Protein AF-H2C1F0-F1 (afdb_monomer_lite)

Secondary structure (DSSP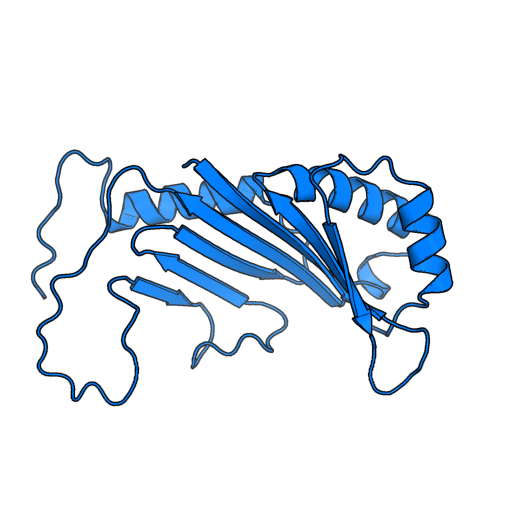, 8-state):
-EEEEEEEEEEEEEEEEHHHHHHHHHTS---TTEEEEEEE-TTSTTEEEEEEEEEETTHHHHHHHHHHHHHHTTS-HHHHEEEEEEEEEEE-SS-------TTS---S-----SEEEESSGGG-TTSSSEEEEEESSEEEEEEEESS---HHHHHHHHHHHHHHHH-SSS-------

Sequence (177 aa):
MEVVRSSNSIIFSKPYPNELLDKMIDGIPLGPEVEIFEEPDERVNGYSRSISFSSKGEKSQEAFERFLRSLSFKGDLRELVWAYQVEFVAKIPKVVKLDLPSVLPLVGNVMLTGVVIANVRNLDTAQRKFTLVQVDNNVRVLKRDEQYVSLSELLREAELLVKTLWGDGSELRKIKF

Radius of gyration: 18.66 Å; chains: 1; bounding box: 45×36×45 Å

Structure (mmCIF, N/CA/C/O backbone):
data_AF-H2C1F0-F1
#
_entry.id   AF-H2C1F0-F1
#
loop_
_atom_site.group_PDB
_atom_site.id
_atom_site.type_symbol
_atom_site.label_atom_id
_atom_site.label_alt_id
_atom_site.label_comp_id
_atom_site.label_asym_id
_atom_site.label_entity_id
_atom_site.label_seq_id
_atom_site.pdbx_PDB_ins_code
_atom_site.Cartn_x
_atom_site.Cartn_y
_atom_site.Cartn_z
_atom_site.occupancy
_atom_site.B_iso_or_equiv
_atom_site.auth_seq_id
_atom_site.auth_comp_id
_atom_site.auth_asym_id
_atom_site.auth_atom_id
_atom_site.pdbx_PDB_model_num
ATOM 1 N N . MET A 1 1 ? -5.311 9.098 14.982 1.00 84.81 1 MET A N 1
ATOM 2 C CA . MET A 1 1 ? -4.763 7.723 15.047 1.00 84.81 1 MET A CA 1
ATOM 3 C C . MET A 1 1 ? -3.266 7.814 14.759 1.00 84.81 1 MET A C 1
ATOM 5 O O . MET A 1 1 ? -2.897 8.707 14.014 1.00 84.81 1 MET A O 1
ATOM 9 N N . GLU A 1 2 ? -2.395 7.007 15.370 1.00 90.25 2 GLU A N 1
ATOM 10 C CA . GLU A 1 2 ? -0.934 7.133 15.148 1.00 90.25 2 GLU A CA 1
ATOM 11 C C . GLU A 1 2 ? -0.436 6.000 14.246 1.00 90.25 2 GLU A C 1
ATOM 13 O O . GLU A 1 2 ? -0.514 4.835 14.639 1.00 90.25 2 GLU A O 1
ATOM 18 N N . VAL A 1 3 ? 0.075 6.313 13.051 1.00 93.38 3 VAL A N 1
ATOM 19 C CA . VAL A 1 3 ? 0.634 5.302 12.141 1.00 93.38 3 VAL A CA 1
ATOM 20 C C . VAL A 1 3 ? 1.952 4.769 12.699 1.00 93.38 3 VAL A C 1
ATOM 22 O O . VAL A 1 3 ? 2.905 5.507 12.923 1.00 93.38 3 VAL A O 1
ATOM 25 N N . VAL A 1 4 ? 2.017 3.456 12.901 1.00 94.31 4 VAL A N 1
ATOM 26 C CA . VAL A 1 4 ? 3.211 2.745 13.379 1.00 94.31 4 VAL A CA 1
ATOM 27 C C . VAL A 1 4 ? 4.086 2.324 12.207 1.00 94.31 4 VAL A C 1
ATOM 29 O O . VAL A 1 4 ? 5.312 2.422 12.263 1.00 94.31 4 VAL A O 1
ATOM 32 N N . ARG A 1 5 ? 3.448 1.841 11.142 1.00 95.69 5 ARG A N 1
ATOM 33 C CA . ARG A 1 5 ? 4.099 1.376 9.921 1.00 95.69 5 ARG A CA 1
ATOM 34 C C . ARG A 1 5 ? 3.205 1.676 8.731 1.00 95.69 5 ARG A C 1
ATOM 36 O O . ARG A 1 5 ? 1.991 1.501 8.826 1.00 95.69 5 ARG A O 1
ATOM 43 N N . SER A 1 6 ? 3.817 2.045 7.618 1.00 96.69 6 SER A N 1
ATOM 44 C CA . SER A 1 6 ? 3.153 2.171 6.325 1.00 96.69 6 SER A CA 1
ATOM 45 C C . SER A 1 6 ? 3.968 1.489 5.231 1.00 96.69 6 SER A C 1
ATOM 47 O O . SER A 1 6 ? 5.185 1.338 5.355 1.00 96.69 6 SER A O 1
ATOM 49 N N . SER A 1 7 ? 3.284 1.064 4.177 1.00 97.19 7 SER A N 1
ATOM 50 C CA . SER A 1 7 ? 3.867 0.561 2.943 1.00 97.19 7 SER A CA 1
ATOM 51 C C . SER A 1 7 ? 3.043 1.049 1.758 1.00 97.19 7 SER A C 1
ATOM 53 O O . SER A 1 7 ? 1.816 0.973 1.781 1.00 97.19 7 SER A O 1
ATOM 55 N N . ASN A 1 8 ? 3.710 1.543 0.725 1.00 97.50 8 ASN A N 1
ATOM 56 C CA . ASN A 1 8 ? 3.102 1.987 -0.521 1.00 97.50 8 ASN A CA 1
ATOM 57 C C . ASN A 1 8 ? 3.763 1.234 -1.672 1.00 97.50 8 ASN A C 1
ATOM 59 O O . ASN A 1 8 ? 4.989 1.228 -1.783 1.00 97.50 8 ASN A O 1
ATOM 63 N N . SER A 1 9 ? 2.966 0.605 -2.526 1.00 96.88 9 SER A N 1
ATOM 64 C CA . SER A 1 9 ? 3.465 -0.288 -3.566 1.00 96.88 9 SER A CA 1
ATOM 65 C C . SER A 1 9 ? 2.823 -0.020 -4.919 1.00 96.88 9 SER A C 1
ATOM 67 O O . SER A 1 9 ? 1.657 0.368 -5.017 1.00 96.88 9 SER A O 1
ATOM 69 N N . ILE A 1 10 ? 3.585 -0.304 -5.973 1.00 96.12 10 ILE A N 1
ATOM 70 C CA . ILE A 1 10 ? 3.075 -0.486 -7.331 1.00 96.12 10 ILE A CA 1
ATOM 71 C C . ILE A 1 10 ? 3.192 -1.957 -7.678 1.00 96.12 10 ILE A C 1
ATOM 73 O O . ILE A 1 10 ? 4.245 -2.566 -7.499 1.00 96.12 10 ILE A O 1
ATOM 77 N N . ILE A 1 11 ? 2.126 -2.494 -8.251 1.00 95.50 11 ILE A N 1
ATOM 78 C CA . ILE A 1 11 ? 2.154 -3.753 -8.982 1.00 95.50 11 ILE A CA 1
ATOM 79 C C . ILE A 1 11 ? 2.130 -3.397 -10.463 1.00 95.50 11 ILE A C 1
ATOM 81 O O . ILE A 1 11 ? 1.231 -2.678 -10.915 1.00 95.50 11 ILE A O 1
ATOM 85 N N . PHE A 1 12 ? 3.114 -3.873 -11.217 1.00 95.00 12 PHE A N 1
ATOM 86 C CA . PHE A 1 12 ? 3.231 -3.546 -12.632 1.00 95.00 12 PHE A CA 1
ATOM 87 C C . PHE A 1 12 ? 2.299 -4.411 -13.493 1.00 95.00 12 PHE A C 1
ATOM 89 O O . PHE A 1 12 ? 2.031 -5.574 -13.188 1.00 95.00 12 PHE A O 1
ATOM 96 N N . SER A 1 13 ? 1.793 -3.844 -14.589 1.00 92.88 13 SER A N 1
ATOM 97 C CA . SER A 1 13 ? 0.981 -4.552 -15.597 1.00 92.88 13 SER A CA 1
ATOM 98 C C . SER A 1 13 ? 1.797 -5.582 -16.373 1.00 92.88 13 SER A C 1
ATOM 100 O O . SER A 1 13 ? 1.288 -6.636 -16.757 1.00 92.88 13 SER A O 1
ATOM 102 N N . LYS A 1 14 ? 3.078 -5.275 -16.573 1.00 92.06 14 LYS A N 1
ATOM 103 C CA . LYS A 1 14 ? 4.117 -6.142 -17.115 1.00 92.06 14 LYS A CA 1
ATOM 104 C C . LYS A 1 14 ? 5.341 -6.006 -16.214 1.00 92.06 14 LYS A C 1
ATOM 106 O O . LYS A 1 14 ? 5.568 -4.902 -15.726 1.00 92.06 14 LYS A O 1
ATOM 111 N N . PRO A 1 15 ? 6.132 -7.071 -16.013 1.00 92.25 15 PRO A N 1
ATOM 112 C CA . PRO A 1 15 ? 7.346 -6.981 -15.210 1.00 92.25 15 PRO A CA 1
ATOM 113 C C . PRO A 1 15 ? 8.233 -5.833 -15.694 1.00 92.25 15 PRO A C 1
ATOM 115 O O . PRO A 1 15 ? 8.377 -5.631 -16.905 1.00 92.25 15 PRO A O 1
ATOM 118 N N . TYR A 1 16 ? 8.793 -5.071 -14.761 1.00 93.31 16 TYR A N 1
ATOM 119 C CA . TYR A 1 16 ? 9.586 -3.885 -15.062 1.00 93.31 16 TYR A CA 1
ATOM 120 C C . TYR A 1 16 ? 11.080 -4.180 -14.862 1.00 93.31 16 TYR A C 1
ATOM 122 O O . TYR A 1 16 ? 11.414 -4.833 -13.876 1.00 93.31 16 TYR A O 1
ATOM 130 N N . PRO A 1 17 ? 11.985 -3.754 -15.765 1.00 93.75 17 PRO A N 1
ATOM 131 C CA . PRO A 1 17 ? 13.410 -4.069 -15.642 1.00 93.75 17 PRO A CA 1
ATOM 132 C C . PRO A 1 17 ? 14.034 -3.471 -14.375 1.00 93.75 17 PRO A C 1
ATOM 134 O O . PRO A 1 17 ? 13.917 -2.262 -14.153 1.00 93.75 17 PRO A O 1
ATOM 137 N N . ASN A 1 18 ? 14.764 -4.283 -13.608 1.00 93.50 18 ASN A N 1
ATOM 138 C CA . ASN A 1 18 ? 15.379 -3.862 -12.342 1.00 93.50 18 ASN A CA 1
ATOM 139 C C . ASN A 1 18 ? 16.389 -2.735 -12.560 1.00 93.50 18 ASN A C 1
ATOM 141 O O . ASN A 1 18 ? 16.337 -1.727 -11.873 1.00 93.50 18 ASN A O 1
ATOM 145 N N . GLU A 1 19 ? 17.200 -2.812 -13.621 1.00 92.25 19 GLU A N 1
ATOM 146 C CA . GLU A 1 19 ? 18.181 -1.765 -13.948 1.00 92.25 19 GLU A CA 1
ATOM 147 C C . GLU A 1 19 ? 17.556 -0.370 -14.135 1.00 92.25 19 GLU A C 1
ATOM 149 O O . GLU A 1 19 ? 18.222 0.654 -13.964 1.00 92.25 19 GLU A O 1
ATOM 154 N N . LEU A 1 20 ? 16.288 -0.307 -14.560 1.00 90.81 20 LEU A N 1
ATOM 155 C CA . LEU A 1 20 ? 15.563 0.956 -14.678 1.00 90.81 20 LEU A CA 1
ATOM 156 C C . LEU A 1 20 ? 14.999 1.403 -13.329 1.00 90.81 20 LEU A C 1
ATOM 158 O O . LEU A 1 20 ? 14.989 2.607 -13.074 1.00 90.81 20 LEU A O 1
ATOM 162 N N . LEU A 1 21 ? 14.54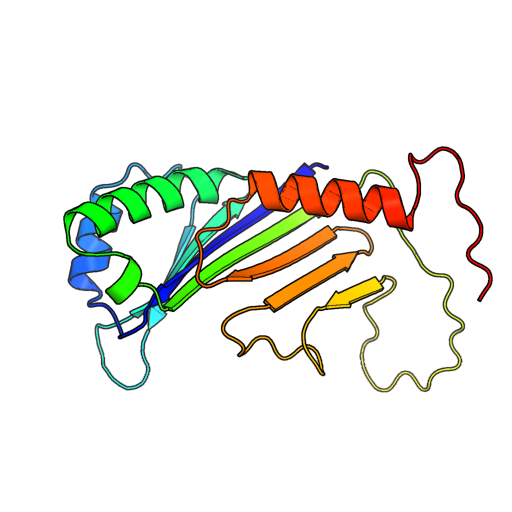8 0.466 -12.490 1.00 91.50 21 LEU A N 1
ATOM 163 C CA . LEU A 1 21 ? 14.117 0.752 -11.120 1.00 91.50 21 LEU A CA 1
ATOM 164 C C . LEU A 1 21 ? 15.281 1.293 -10.296 1.00 91.50 21 LEU A C 1
ATOM 166 O O . LEU A 1 21 ? 15.145 2.384 -9.753 1.00 91.50 21 LEU A O 1
ATOM 170 N N . ASP A 1 22 ? 16.432 0.623 -10.317 1.00 91.00 22 ASP A N 1
ATOM 171 C CA . ASP A 1 22 ? 17.651 1.027 -9.609 1.00 91.00 22 ASP A CA 1
ATOM 172 C C . ASP A 1 22 ? 18.026 2.477 -9.941 1.00 91.00 22 ASP A C 1
ATOM 174 O O . ASP A 1 22 ? 18.132 3.328 -9.062 1.00 91.00 22 ASP A O 1
ATOM 178 N N . LYS A 1 23 ? 18.089 2.816 -11.237 1.00 90.00 23 LYS A N 1
ATOM 179 C CA . LYS A 1 23 ? 18.370 4.191 -11.692 1.00 90.00 23 LYS A CA 1
ATOM 180 C C . LYS A 1 23 ? 17.349 5.208 -11.196 1.00 90.00 23 LYS A C 1
ATOM 182 O O . LYS A 1 23 ? 17.695 6.371 -10.985 1.00 90.00 23 LYS A O 1
ATOM 187 N N . MET A 1 24 ? 16.078 4.817 -11.099 1.00 90.06 24 MET A N 1
ATOM 188 C CA . MET A 1 24 ? 15.044 5.701 -10.574 1.00 90.06 24 MET A CA 1
ATOM 189 C C . MET A 1 24 ? 15.204 5.887 -9.075 1.00 90.06 24 MET A C 1
ATOM 191 O O . MET A 1 24 ? 15.118 7.030 -8.646 1.00 90.06 24 MET A O 1
ATOM 195 N N . ILE A 1 25 ? 15.449 4.807 -8.329 1.00 90.38 25 ILE A N 1
ATOM 196 C CA . ILE A 1 25 ? 15.622 4.762 -6.872 1.00 90.38 25 ILE A CA 1
ATOM 197 C C . ILE A 1 25 ? 16.849 5.572 -6.436 1.00 90.38 25 ILE A C 1
ATOM 199 O O . ILE A 1 25 ? 16.738 6.402 -5.534 1.00 90.38 25 ILE A O 1
ATOM 203 N N . ASP A 1 26 ? 17.978 5.413 -7.124 1.00 87.31 26 ASP A N 1
ATOM 204 C CA . ASP A 1 26 ? 19.214 6.161 -6.863 1.00 87.31 26 ASP A CA 1
ATOM 205 C C . ASP A 1 26 ? 19.029 7.676 -7.044 1.00 87.31 26 ASP A C 1
ATOM 207 O O . ASP A 1 26 ? 19.689 8.492 -6.400 1.00 87.31 26 ASP A O 1
ATOM 211 N N . GLY A 1 27 ? 18.107 8.069 -7.928 1.00 81.81 27 GLY A N 1
ATOM 212 C CA . GLY A 1 27 ? 17.777 9.464 -8.205 1.00 81.81 27 GLY A CA 1
ATOM 213 C C . GLY A 1 27 ? 16.862 10.122 -7.169 1.00 81.81 27 GLY A C 1
ATOM 214 O O . GLY A 1 27 ? 16.568 11.314 -7.298 1.00 81.81 27 GLY A O 1
ATOM 215 N N . ILE A 1 28 ? 16.381 9.383 -6.164 1.00 85.12 28 ILE A N 1
ATOM 216 C CA . ILE A 1 28 ? 15.421 9.878 -5.174 1.00 85.12 28 ILE A CA 1
ATOM 217 C C . ILE A 1 28 ? 16.108 10.022 -3.817 1.00 85.12 28 ILE A C 1
ATOM 219 O O . ILE A 1 28 ? 16.709 9.068 -3.331 1.00 85.12 28 ILE A O 1
ATOM 223 N N . PRO A 1 29 ? 15.965 11.166 -3.125 1.00 82.19 29 PRO A N 1
ATOM 224 C CA . PRO A 1 29 ? 16.391 11.250 -1.740 1.00 82.19 29 PRO A CA 1
ATOM 225 C C . PRO A 1 29 ? 15.458 10.388 -0.886 1.00 82.19 29 PRO A C 1
ATOM 227 O O . PRO A 1 29 ? 14.340 10.805 -0.562 1.00 82.19 29 PRO A O 1
ATOM 230 N N . LEU A 1 30 ? 15.910 9.184 -0.544 1.00 82.50 30 LEU A N 1
ATOM 231 C CA . LEU A 1 30 ? 15.256 8.319 0.429 1.00 82.50 30 LEU A CA 1
ATOM 232 C C . LEU A 1 30 ? 15.588 8.825 1.833 1.00 82.50 30 LEU A C 1
ATOM 234 O O . LEU A 1 30 ? 16.743 9.100 2.158 1.00 82.50 30 LEU A O 1
ATOM 238 N N . GLY A 1 31 ? 14.566 8.985 2.672 1.00 76.88 31 GLY A N 1
ATOM 239 C CA . GLY A 1 31 ? 14.799 9.195 4.098 1.00 76.88 31 GLY A CA 1
ATOM 240 C C . GLY A 1 31 ? 15.400 7.928 4.721 1.00 76.88 31 GLY A C 1
ATOM 241 O O . GLY A 1 31 ? 15.079 6.834 4.261 1.00 76.88 31 GLY A O 1
ATOM 242 N N . PRO A 1 32 ? 16.202 8.035 5.795 1.00 77.19 32 PRO A N 1
ATOM 243 C CA . PRO A 1 32 ? 16.864 6.883 6.427 1.00 77.19 32 PRO A CA 1
ATOM 244 C C . PRO A 1 32 ? 15.893 5.837 7.002 1.00 77.19 32 PRO A C 1
ATOM 246 O O . PRO A 1 32 ? 16.302 4.748 7.383 1.00 77.19 32 PRO A O 1
ATOM 249 N N . GLU A 1 33 ? 14.608 6.175 7.093 1.00 87.19 33 GLU A N 1
ATOM 250 C CA . GLU A 1 33 ? 13.549 5.329 7.642 1.00 87.19 33 GLU A CA 1
ATOM 251 C C . GLU A 1 33 ? 12.768 4.556 6.569 1.00 87.19 33 GLU A C 1
ATOM 253 O O . GLU A 1 33 ? 11.831 3.832 6.915 1.00 87.19 33 GLU A O 1
ATOM 258 N N . VAL A 1 34 ? 13.100 4.745 5.285 1.00 93.81 34 VAL A N 1
ATOM 259 C CA . VAL A 1 34 ? 12.406 4.116 4.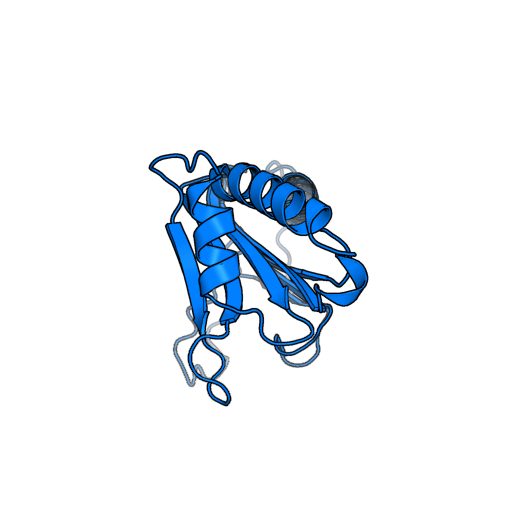157 1.00 93.81 34 VAL A CA 1
ATOM 260 C C . VAL A 1 34 ? 13.210 2.928 3.647 1.00 93.81 34 VAL A C 1
ATOM 262 O O . VAL A 1 34 ? 14.358 3.061 3.236 1.00 93.81 34 VAL A O 1
ATOM 265 N N . GLU A 1 35 ? 12.565 1.773 3.631 1.00 94.62 35 GLU A N 1
ATOM 266 C CA . GLU A 1 35 ? 13.061 0.531 3.053 1.00 94.62 35 GLU A CA 1
ATOM 267 C C . GLU A 1 35 ? 12.328 0.269 1.735 1.00 94.62 35 GLU A C 1
ATOM 269 O O . GLU A 1 35 ? 11.108 0.449 1.649 1.00 94.62 35 GLU A O 1
ATOM 274 N N . ILE A 1 36 ? 13.062 -0.165 0.712 1.00 95.00 36 ILE A N 1
ATOM 275 C CA . ILE A 1 36 ? 12.498 -0.534 -0.589 1.00 95.00 36 ILE A CA 1
ATOM 276 C C . ILE A 1 36 ? 12.581 -2.045 -0.745 1.00 95.00 36 ILE A C 1
ATOM 278 O O . ILE A 1 36 ? 13.613 -2.655 -0.473 1.00 95.00 36 ILE A O 1
ATOM 282 N N . PHE A 1 37 ? 11.480 -2.636 -1.191 1.00 94.88 37 PHE A N 1
ATOM 283 C CA . PHE A 1 37 ? 11.362 -4.057 -1.462 1.00 94.88 37 PHE A CA 1
ATOM 284 C C . PHE A 1 37 ? 10.892 -4.253 -2.893 1.00 94.88 37 PHE A C 1
ATOM 286 O O . PHE A 1 37 ? 9.810 -3.799 -3.266 1.00 94.88 37 PHE A O 1
ATOM 293 N N . GLU A 1 38 ? 11.695 -4.959 -3.674 1.00 94.50 38 GLU A N 1
ATOM 294 C CA . GLU A 1 38 ? 11.348 -5.383 -5.022 1.00 94.50 38 GLU A CA 1
ATOM 295 C C . GLU A 1 38 ? 10.976 -6.861 -5.015 1.00 94.50 38 GLU A C 1
ATOM 297 O O . GLU A 1 38 ? 11.704 -7.703 -4.488 1.00 94.50 38 GLU A O 1
ATOM 302 N N . GLU A 1 39 ? 9.819 -7.173 -5.588 1.00 94.56 39 GLU A N 1
ATOM 303 C CA . GLU A 1 39 ? 9.370 -8.546 -5.776 1.00 94.56 39 GLU A CA 1
ATOM 304 C C . GLU A 1 39 ? 9.777 -9.000 -7.184 1.00 94.56 39 GLU A C 1
ATOM 306 O O . GLU A 1 39 ? 9.228 -8.473 -8.159 1.00 94.56 39 GLU A O 1
ATOM 311 N N . PRO A 1 40 ? 10.715 -9.952 -7.328 1.00 93.38 40 PRO A N 1
ATOM 312 C CA . PRO A 1 40 ? 11.156 -10.416 -8.638 1.00 93.38 40 PRO A CA 1
ATOM 313 C C . PRO A 1 40 ? 10.033 -11.159 -9.375 1.00 93.38 40 PRO A C 1
ATOM 315 O O . PRO A 1 40 ? 9.204 -11.831 -8.760 1.00 93.38 40 PRO A O 1
ATOM 318 N N . ASP A 1 41 ? 10.009 -11.077 -10.706 1.00 92.56 41 ASP A N 1
ATOM 319 C CA . ASP A 1 41 ? 9.166 -11.953 -11.518 1.00 92.56 41 ASP A CA 1
ATOM 320 C C . ASP A 1 41 ? 9.850 -13.314 -11.693 1.00 92.56 41 ASP A C 1
ATOM 322 O O . ASP A 1 41 ? 10.917 -13.426 -12.293 1.00 92.56 41 ASP A O 1
ATOM 326 N N . GLU A 1 42 ? 9.210 -14.372 -11.201 1.00 89.62 42 GLU A N 1
ATOM 327 C CA . GLU A 1 42 ? 9.748 -15.738 -11.244 1.00 89.62 42 GLU A CA 1
ATOM 328 C C . GLU A 1 42 ? 9.976 -16.272 -12.669 1.00 89.62 42 GLU A C 1
ATOM 330 O O . GLU A 1 42 ? 10.714 -17.236 -12.863 1.00 89.62 42 GLU A O 1
ATOM 335 N N . ARG A 1 43 ? 9.335 -15.675 -13.683 1.00 89.94 43 ARG A N 1
ATOM 336 C CA . ARG A 1 43 ? 9.404 -16.138 -15.076 1.00 89.94 43 ARG A CA 1
ATOM 337 C C . ARG A 1 43 ? 10.531 -15.466 -15.850 1.00 89.94 43 ARG A C 1
ATOM 339 O O . ARG A 1 43 ? 10.941 -15.998 -16.881 1.00 89.94 43 ARG A O 1
ATOM 346 N N . VAL A 1 44 ? 10.995 -14.294 -15.407 1.00 90.19 44 VAL A N 1
ATOM 347 C CA . VAL A 1 44 ? 11.977 -13.481 -16.134 1.00 90.19 44 VAL A CA 1
ATOM 348 C C . VAL A 1 44 ? 12.986 -12.871 -15.161 1.00 90.19 44 VAL A C 1
ATOM 350 O O . VAL A 1 44 ? 12.690 -11.917 -14.447 1.00 90.19 44 VAL A O 1
ATOM 353 N N . ASN A 1 45 ? 14.217 -13.387 -15.183 1.00 90.94 45 ASN A N 1
ATOM 354 C CA . ASN A 1 45 ? 15.311 -12.855 -14.368 1.00 90.94 45 ASN A CA 1
ATOM 355 C C . ASN A 1 45 ? 15.612 -11.386 -14.697 1.00 90.94 45 ASN A C 1
ATOM 357 O O . ASN A 1 45 ? 15.670 -11.006 -15.866 1.00 90.94 45 ASN A O 1
ATOM 361 N N . GLY A 1 46 ? 15.878 -10.586 -13.660 1.00 93.12 46 GLY A N 1
ATOM 362 C CA . GLY A 1 46 ? 16.210 -9.161 -13.792 1.00 93.12 46 GLY A CA 1
ATOM 363 C C . GLY A 1 46 ? 15.001 -8.244 -13.995 1.00 93.12 46 GLY A C 1
ATOM 364 O O . GLY A 1 46 ? 15.177 -7.082 -14.363 1.00 93.12 46 GLY A O 1
ATOM 365 N N . TYR A 1 47 ? 13.791 -8.762 -13.777 1.00 95.75 47 TYR A N 1
ATOM 366 C CA . TYR A 1 47 ? 12.555 -7.992 -13.806 1.00 95.75 47 TYR A CA 1
ATOM 367 C C . TYR A 1 47 ? 11.807 -8.122 -12.482 1.00 95.75 47 TYR A C 1
ATOM 369 O O . TYR A 1 47 ? 11.769 -9.195 -11.878 1.00 95.75 47 TYR A O 1
ATOM 377 N N . SER A 1 48 ? 11.148 -7.039 -12.088 1.00 95.56 48 SER A N 1
ATOM 378 C CA . SER A 1 48 ? 10.353 -6.939 -10.872 1.00 95.56 48 SER A CA 1
ATOM 379 C C . SER A 1 48 ? 8.869 -6.890 -11.226 1.00 95.56 48 SER A C 1
ATOM 381 O O . SER A 1 48 ? 8.431 -6.149 -12.111 1.00 95.56 48 SER A O 1
ATOM 383 N N . ARG A 1 49 ? 8.069 -7.695 -10.528 1.00 96.00 49 ARG A N 1
ATOM 384 C CA . ARG A 1 49 ? 6.603 -7.707 -10.609 1.00 96.00 49 ARG A CA 1
ATOM 385 C C . ARG A 1 49 ? 5.991 -6.556 -9.815 1.00 96.00 49 ARG A C 1
ATOM 387 O O . ARG A 1 49 ? 4.963 -6.002 -10.216 1.00 96.00 49 ARG A O 1
ATOM 394 N N . SER A 1 50 ? 6.594 -6.218 -8.683 1.00 95.88 50 SER A N 1
ATOM 395 C CA . SER A 1 50 ? 6.132 -5.138 -7.821 1.00 95.88 50 SER A CA 1
ATOM 396 C C . SER A 1 50 ? 7.303 -4.455 -7.124 1.00 95.88 50 SER A C 1
ATOM 398 O O . SER A 1 50 ? 8.385 -5.025 -6.980 1.00 95.88 50 SER A O 1
ATOM 400 N N . ILE A 1 51 ? 7.077 -3.214 -6.708 1.00 97.00 51 ILE A N 1
ATOM 401 C CA . ILE A 1 51 ? 7.995 -2.449 -5.866 1.00 97.00 51 ILE A CA 1
ATOM 402 C C . ILE A 1 51 ? 7.207 -1.840 -4.714 1.00 97.00 51 ILE A C 1
ATOM 404 O O . ILE A 1 51 ? 6.109 -1.316 -4.915 1.00 97.00 51 ILE A O 1
ATOM 408 N N . SER A 1 52 ? 7.758 -1.919 -3.508 1.00 96.88 52 SER A N 1
ATOM 409 C CA . SER A 1 52 ? 7.147 -1.439 -2.272 1.00 96.88 52 SER A CA 1
ATOM 410 C C . SER A 1 52 ? 8.107 -0.539 -1.511 1.00 96.88 52 SER A C 1
ATOM 412 O O . SER A 1 52 ? 9.262 -0.891 -1.309 1.00 96.88 52 SER A O 1
ATOM 414 N N . PHE A 1 53 ? 7.605 0.592 -1.037 1.00 96.94 53 PHE A N 1
ATOM 415 C CA . PHE A 1 53 ? 8.296 1.520 -0.154 1.00 96.94 53 PHE A CA 1
ATOM 416 C C . PHE A 1 53 ? 7.650 1.382 1.216 1.00 96.94 53 PHE A C 1
ATOM 418 O O . PHE A 1 53 ? 6.457 1.635 1.349 1.00 96.94 53 PHE A O 1
ATOM 425 N N . SER A 1 54 ? 8.407 0.980 2.228 1.00 96.50 54 SER A N 1
ATOM 426 C CA . SER A 1 54 ? 7.924 0.757 3.593 1.00 96.50 54 SER A CA 1
ATOM 427 C C . SER A 1 54 ? 8.681 1.654 4.556 1.00 96.50 54 SER A C 1
ATOM 429 O O . SER A 1 54 ? 9.863 1.915 4.372 1.00 96.50 54 SER A O 1
ATOM 431 N N . SER A 1 55 ? 8.018 2.127 5.603 1.00 96.12 55 SER A N 1
ATOM 432 C CA . SER A 1 55 ? 8.678 2.894 6.656 1.00 96.12 55 SER A CA 1
ATOM 433 C C . SER A 1 55 ? 8.021 2.667 8.007 1.00 96.12 55 SER A C 1
ATOM 435 O O . SER A 1 55 ? 6.852 2.276 8.106 1.00 96.12 55 SER A O 1
ATOM 437 N N . LYS A 1 56 ? 8.758 2.991 9.072 1.00 93.00 56 LYS A N 1
ATOM 438 C CA . LYS A 1 56 ? 8.119 3.346 10.345 1.00 93.00 56 LYS A CA 1
ATOM 439 C C . LYS A 1 56 ? 7.369 4.670 10.148 1.00 93.00 56 LYS A C 1
ATOM 441 O O . LYS A 1 56 ? 7.810 5.526 9.381 1.00 93.00 56 LYS A O 1
ATOM 446 N N . GLY A 1 57 ? 6.196 4.815 10.758 1.00 91.00 57 GLY A N 1
ATOM 447 C CA . GLY A 1 57 ? 5.340 5.983 10.523 1.00 91.00 57 GLY A CA 1
ATOM 448 C C . GLY A 1 57 ? 4.868 6.108 9.068 1.00 91.00 57 GLY A C 1
ATOM 449 O O . GLY A 1 57 ? 4.582 5.104 8.421 1.00 91.00 57 GLY A O 1
ATOM 450 N N . GLU A 1 58 ? 4.791 7.338 8.556 1.00 91.88 58 GLU A N 1
ATOM 451 C CA . GLU A 1 58 ? 4.137 7.693 7.277 1.00 91.88 58 GLU A CA 1
ATOM 452 C C . GLU A 1 58 ? 5.121 8.046 6.143 1.00 91.88 58 GLU A C 1
ATOM 454 O O . GLU A 1 58 ? 4.715 8.356 5.023 1.00 91.88 58 GLU A O 1
ATOM 459 N N . LYS A 1 59 ? 6.434 8.007 6.411 1.00 92.62 59 LYS A N 1
ATOM 460 C CA . LYS A 1 59 ? 7.483 8.491 5.492 1.00 92.62 59 LYS A CA 1
ATOM 461 C C . LYS A 1 59 ? 7.548 7.762 4.151 1.00 92.62 59 LYS A C 1
ATOM 463 O O . LYS A 1 59 ? 8.029 8.339 3.176 1.00 92.62 59 LYS A O 1
ATOM 468 N N . SER A 1 60 ? 7.042 6.535 4.076 1.00 93.06 60 SER A N 1
ATOM 469 C CA . SER A 1 60 ? 7.004 5.769 2.834 1.00 93.06 60 SER A CA 1
ATOM 470 C C . SER A 1 60 ? 6.184 6.443 1.729 1.00 93.06 60 SER A C 1
ATOM 472 O O . SER A 1 60 ? 6.544 6.308 0.561 1.00 93.06 60 SER A O 1
ATOM 474 N N . GLN A 1 61 ? 5.141 7.216 2.070 1.00 93.75 61 GLN A N 1
ATOM 475 C CA . GLN A 1 61 ? 4.301 7.890 1.076 1.00 93.75 61 GLN A CA 1
ATOM 476 C C . GLN A 1 61 ? 5.094 8.941 0.286 1.00 93.75 61 GLN A C 1
ATOM 478 O O . GLN A 1 61 ? 5.021 8.975 -0.939 1.00 93.7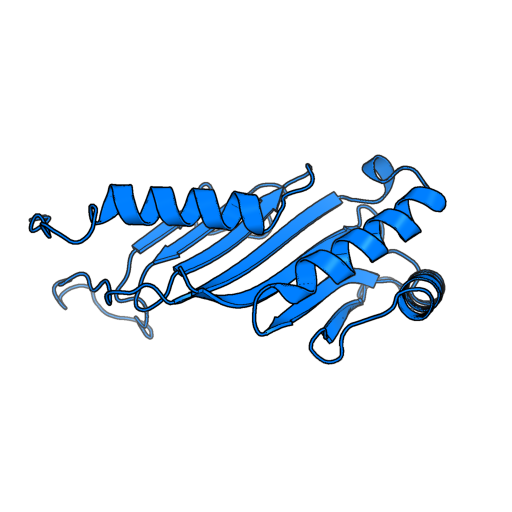5 61 GLN A O 1
ATOM 483 N N . GLU A 1 62 ? 5.896 9.764 0.965 1.00 93.19 62 GLU A N 1
ATOM 484 C CA . GLU A 1 62 ? 6.675 10.822 0.310 1.00 93.19 62 GLU A CA 1
ATOM 485 C C . GLU A 1 62 ? 7.712 10.239 -0.666 1.00 93.19 62 GLU A C 1
ATOM 487 O O . GLU A 1 62 ? 7.864 10.721 -1.790 1.00 93.19 62 GLU A O 1
ATOM 492 N N . ALA A 1 63 ? 8.411 9.172 -0.262 1.00 93.62 63 ALA A N 1
ATOM 493 C CA . ALA A 1 63 ? 9.364 8.482 -1.132 1.00 93.62 63 ALA A CA 1
ATOM 494 C C . ALA A 1 63 ? 8.664 7.841 -2.342 1.00 93.62 63 ALA A C 1
ATOM 496 O O . ALA A 1 63 ? 9.128 7.977 -3.476 1.00 93.62 63 ALA A O 1
ATOM 497 N N . PHE A 1 64 ? 7.512 7.212 -2.108 1.00 95.00 64 PHE A N 1
ATOM 498 C CA . PHE A 1 64 ? 6.693 6.596 -3.144 1.00 95.00 64 PHE A CA 1
ATOM 499 C C . PHE A 1 64 ? 6.179 7.607 -4.177 1.00 95.00 64 PHE A C 1
ATOM 501 O O . PHE A 1 64 ? 6.254 7.363 -5.378 1.00 95.00 64 PHE A O 1
ATOM 508 N N . GLU A 1 65 ? 5.705 8.774 -3.741 1.00 93.69 65 GLU A N 1
ATOM 509 C CA . GLU A 1 65 ? 5.242 9.839 -4.638 1.00 93.69 65 GLU A CA 1
ATOM 510 C C . GLU A 1 65 ? 6.375 10.395 -5.507 1.00 93.69 65 GLU A C 1
ATOM 512 O O . GLU A 1 65 ? 6.190 10.643 -6.702 1.00 93.69 65 GLU A O 1
ATOM 517 N N . ARG A 1 66 ? 7.578 10.548 -4.940 1.00 93.38 66 ARG A N 1
ATOM 518 C CA . ARG A 1 66 ? 8.762 10.952 -5.710 1.00 93.38 66 ARG A CA 1
ATOM 519 C C . ARG A 1 66 ? 9.145 9.892 -6.747 1.00 93.38 66 ARG A C 1
ATOM 521 O O . ARG A 1 66 ? 9.450 10.250 -7.886 1.00 93.38 66 ARG A O 1
ATOM 528 N N . PHE A 1 67 ? 9.073 8.609 -6.386 1.00 93.62 67 PHE A N 1
ATOM 529 C CA . PHE A 1 67 ? 9.274 7.500 -7.320 1.00 93.62 67 PHE A CA 1
ATOM 530 C C . PHE A 1 67 ? 8.241 7.517 -8.450 1.00 93.62 67 PHE A C 1
ATOM 532 O O . PHE A 1 67 ? 8.615 7.501 -9.622 1.00 93.62 67 PHE A O 1
ATOM 539 N N . LEU A 1 68 ? 6.952 7.651 -8.124 1.00 92.69 68 LEU A N 1
ATOM 540 C CA . LEU A 1 68 ? 5.879 7.768 -9.113 1.00 92.69 68 LEU A CA 1
ATOM 541 C C . LEU A 1 68 ? 6.101 8.926 -10.078 1.00 92.69 68 LEU A C 1
ATOM 543 O O . LEU A 1 68 ? 5.875 8.785 -11.281 1.00 92.69 68 LEU A O 1
ATOM 547 N N . ARG A 1 69 ? 6.579 10.062 -9.567 1.00 91.38 69 ARG A N 1
ATOM 548 C CA . ARG A 1 69 ? 6.925 11.211 -10.398 1.00 91.38 69 ARG A CA 1
ATOM 549 C C . ARG A 1 69 ? 8.053 10.872 -11.370 1.00 91.38 69 ARG A C 1
ATOM 551 O O . ARG A 1 69 ? 7.919 11.152 -12.558 1.00 91.38 69 ARG A O 1
ATOM 558 N N . SER A 1 70 ? 9.120 10.232 -10.892 1.00 90.56 70 SER A N 1
ATOM 559 C CA . SER A 1 70 ? 10.229 9.757 -11.732 1.00 90.56 70 SER A CA 1
ATOM 560 C C . SER A 1 70 ? 9.740 8.807 -12.832 1.00 90.56 70 SER A C 1
ATOM 562 O O . SER A 1 70 ? 10.041 9.008 -14.010 1.00 90.56 70 SER A O 1
ATOM 564 N N . LEU A 1 71 ? 8.886 7.846 -12.467 1.00 89.56 71 LEU A N 1
ATOM 565 C CA . LEU A 1 71 ? 8.297 6.879 -13.390 1.00 89.56 71 LEU A CA 1
ATOM 566 C C . LEU A 1 71 ? 7.406 7.558 -14.445 1.00 89.56 71 LEU A C 1
ATOM 568 O O . LEU A 1 71 ? 7.489 7.229 -15.628 1.00 89.56 71 LEU A O 1
ATOM 572 N N . SER A 1 72 ? 6.618 8.562 -14.048 1.00 87.81 72 SER A N 1
ATOM 573 C CA . SER A 1 72 ? 5.743 9.317 -14.957 1.00 87.81 72 SER A CA 1
ATOM 574 C C . SER A 1 72 ? 6.501 10.122 -16.020 1.00 87.81 72 SER A C 1
ATOM 576 O O . SER A 1 72 ? 5.973 10.367 -17.101 1.00 87.81 72 SER A O 1
ATOM 578 N N . PHE A 1 73 ? 7.760 10.495 -15.762 1.00 86.00 73 PHE A N 1
ATOM 579 C CA . PHE A 1 73 ? 8.613 11.134 -16.770 1.00 86.00 73 PHE A CA 1
ATOM 580 C C . PHE A 1 73 ? 9.152 10.147 -17.815 1.00 86.00 73 PHE A C 1
ATOM 582 O O . PHE A 1 73 ? 9.690 10.574 -18.837 1.00 86.00 73 PHE A O 1
ATOM 589 N N . LYS A 1 74 ? 9.046 8.837 -17.565 1.00 81.62 74 LYS A N 1
ATOM 590 C CA . LYS A 1 74 ? 9.556 7.776 -18.443 1.00 81.62 74 LYS A CA 1
ATOM 591 C C . LYS A 1 74 ? 8.460 7.079 -19.256 1.00 81.62 74 LYS A C 1
ATOM 593 O O . LYS A 1 74 ? 8.797 6.431 -20.242 1.00 81.62 74 LYS A O 1
ATOM 598 N N . GLY A 1 75 ? 7.183 7.219 -18.891 1.00 80.75 75 GLY A N 1
ATOM 599 C CA . GLY A 1 75 ? 6.056 6.640 -19.634 1.00 80.75 75 GLY A CA 1
ATOM 600 C C . GLY A 1 75 ? 4.684 6.935 -19.018 1.00 80.75 75 GLY A C 1
ATOM 601 O O . GLY A 1 75 ? 4.593 7.508 -17.932 1.00 80.75 75 GLY A O 1
ATOM 602 N N . ASP A 1 76 ? 3.606 6.533 -19.707 1.00 85.88 76 ASP A N 1
ATOM 603 C CA . ASP A 1 76 ? 2.239 6.649 -19.174 1.00 85.88 76 ASP A CA 1
ATOM 604 C C . ASP A 1 76 ? 2.032 5.622 -18.050 1.00 85.88 76 ASP A C 1
ATOM 606 O O . ASP A 1 76 ? 2.054 4.405 -18.263 1.00 85.88 76 ASP A O 1
ATOM 610 N N . LEU A 1 77 ? 1.801 6.123 -16.835 1.00 86.31 77 LEU A N 1
ATOM 611 C CA . LEU A 1 77 ? 1.547 5.293 -15.661 1.00 86.31 77 LEU A CA 1
ATOM 612 C C . LEU A 1 77 ? 0.347 4.358 -15.852 1.00 86.31 77 LEU A C 1
ATOM 614 O O . LEU A 1 77 ? 0.346 3.271 -15.286 1.00 86.31 77 LEU A O 1
ATOM 618 N N . ARG A 1 78 ? -0.650 4.728 -16.666 1.00 85.06 78 ARG A N 1
ATOM 619 C CA . ARG A 1 78 ? -1.844 3.899 -16.906 1.00 85.06 78 ARG A CA 1
ATOM 620 C C . ARG A 1 78 ? -1.538 2.618 -17.671 1.00 85.06 78 ARG A C 1
ATOM 622 O O . ARG A 1 78 ? -2.273 1.644 -17.538 1.00 85.06 78 ARG A O 1
ATOM 629 N N . GLU A 1 79 ? -0.471 2.614 -18.464 1.00 86.81 79 GLU A N 1
ATOM 630 C CA . GLU A 1 79 ? -0.024 1.417 -19.175 1.00 86.81 79 GLU A CA 1
ATOM 631 C C . GLU A 1 79 ? 0.876 0.547 -18.299 1.00 86.81 79 GLU A C 1
ATOM 633 O O . GLU A 1 79 ? 0.861 -0.676 -18.427 1.00 86.81 79 GLU A O 1
ATOM 638 N N . LEU A 1 80 ? 1.644 1.170 -17.404 1.00 90.31 80 LEU A N 1
ATOM 639 C CA . LEU A 1 80 ? 2.655 0.510 -16.577 1.00 90.31 80 LEU A CA 1
ATOM 640 C C . LEU A 1 80 ? 2.096 -0.049 -15.267 1.00 90.31 80 LEU A C 1
ATOM 642 O O . LEU A 1 80 ? 2.536 -1.103 -14.811 1.00 90.31 80 LEU A O 1
ATOM 646 N N . VAL A 1 81 ? 1.145 0.646 -14.647 1.00 93.56 81 VAL A N 1
ATOM 647 C CA . VAL A 1 81 ? 0.616 0.295 -13.330 1.00 93.56 81 VAL A CA 1
ATOM 648 C C . VAL A 1 81 ? -0.605 -0.598 -13.484 1.00 93.56 81 VAL A C 1
ATOM 650 O O . VAL A 1 81 ? -1.639 -0.209 -14.026 1.00 93.56 81 VAL A O 1
ATOM 653 N N . TRP A 1 82 ? -0.504 -1.817 -12.962 1.00 94.19 82 TRP A N 1
ATOM 654 C CA . TRP A 1 82 ? -1.669 -2.670 -12.795 1.00 94.19 82 TRP A CA 1
ATOM 655 C C . TRP A 1 82 ? -2.500 -2.205 -11.609 1.00 94.19 82 TRP A C 1
ATOM 657 O O . TRP A 1 82 ? -3.709 -2.032 -11.749 1.00 94.19 82 TRP A O 1
ATOM 667 N N . ALA A 1 83 ? -1.865 -1.992 -10.460 1.00 95.81 83 ALA A N 1
ATOM 668 C CA . ALA A 1 83 ? -2.535 -1.496 -9.273 1.00 95.81 83 ALA A CA 1
ATOM 669 C C . ALA A 1 83 ? -1.565 -0.781 -8.331 1.00 95.81 83 ALA A C 1
ATOM 671 O O . ALA A 1 83 ? -0.393 -1.145 -8.225 1.00 95.81 83 ALA A O 1
ATOM 672 N N . TYR A 1 84 ? -2.098 0.193 -7.610 1.00 97.00 84 TYR A N 1
ATOM 673 C CA . TYR A 1 84 ? -1.493 0.792 -6.435 1.00 97.00 84 TYR A CA 1
ATOM 674 C C . TYR A 1 84 ? -1.953 0.021 -5.207 1.00 97.00 84 TYR A C 1
ATOM 676 O O . TYR A 1 84 ? -3.109 -0.396 -5.129 1.00 97.00 84 TYR A O 1
ATOM 684 N N . GLN A 1 85 ? -1.065 -0.158 -4.237 1.00 97.06 85 GLN A N 1
ATOM 685 C CA . GLN A 1 85 ? -1.403 -0.763 -2.959 1.00 97.06 85 GLN A CA 1
ATOM 686 C C . GLN A 1 85 ? -0.881 0.105 -1.824 1.00 97.06 85 GLN A C 1
ATOM 688 O O . GLN A 1 85 ? 0.277 0.507 -1.829 1.00 97.06 85 GLN A O 1
ATOM 693 N N . VAL A 1 86 ? -1.732 0.358 -0.838 1.00 97.31 86 VAL A N 1
ATOM 694 C CA . VAL A 1 86 ? -1.364 1.044 0.396 1.00 97.31 86 VAL A CA 1
ATOM 695 C C . VAL A 1 86 ? -1.694 0.129 1.557 1.00 97.31 86 VAL A C 1
ATOM 697 O O . VAL A 1 86 ? -2.809 -0.385 1.677 1.00 97.31 86 VAL A O 1
ATOM 700 N N . GLU A 1 87 ? -0.710 -0.069 2.418 1.00 96.69 87 GLU A N 1
ATOM 701 C CA . GLU A 1 87 ? -0.853 -0.766 3.679 1.00 96.69 87 GLU A CA 1
ATOM 702 C C . GLU A 1 87 ? -0.440 0.157 4.817 1.00 96.69 87 GLU A C 1
ATOM 704 O O . GLU A 1 87 ? 0.592 0.821 4.745 1.00 96.69 87 GLU A O 1
ATOM 709 N N . PHE A 1 88 ? -1.196 0.161 5.907 1.00 97.06 88 PHE A N 1
ATOM 710 C CA . PHE A 1 88 ? -0.695 0.725 7.150 1.00 97.06 88 PHE A CA 1
ATOM 711 C C . PHE A 1 88 ? -1.208 -0.014 8.369 1.00 97.06 88 PHE A C 1
ATOM 713 O O . PHE A 1 88 ? -2.250 -0.669 8.348 1.00 97.06 88 PHE A O 1
ATOM 720 N N . VAL A 1 89 ? -0.464 0.149 9.456 1.00 95.00 89 VAL A N 1
ATOM 721 C CA . VAL A 1 89 ? -0.862 -0.236 10.804 1.00 95.00 89 VAL A CA 1
ATOM 722 C C . VAL A 1 89 ? -0.805 1.006 11.670 1.00 95.00 89 VAL A C 1
ATOM 724 O O . VAL A 1 89 ? 0.237 1.659 11.745 1.00 95.00 89 VAL A O 1
ATOM 727 N N . ALA A 1 90 ? -1.904 1.319 12.343 1.00 93.44 90 ALA A N 1
ATOM 728 C CA . ALA A 1 90 ? -2.007 2.471 13.218 1.00 93.44 90 ALA A CA 1
ATOM 729 C C . ALA A 1 90 ? -2.546 2.084 14.597 1.00 93.44 90 ALA A C 1
ATOM 731 O O . ALA A 1 90 ? -3.448 1.254 14.725 1.00 93.44 90 ALA A O 1
ATOM 732 N N . LYS A 1 91 ? -1.997 2.703 15.641 1.00 90.44 91 LYS A N 1
ATOM 733 C CA . LYS A 1 91 ? -2.492 2.563 17.009 1.00 90.44 91 LYS A CA 1
ATOM 734 C C . LYS A 1 91 ? -3.787 3.334 17.168 1.00 90.44 91 LYS A C 1
ATOM 736 O O . LYS A 1 91 ? -3.879 4.512 16.801 1.00 90.44 91 LYS A O 1
ATOM 741 N N . ILE A 1 92 ? -4.754 2.679 17.796 1.00 83.31 92 ILE A N 1
ATOM 742 C CA . ILE A 1 92 ? -5.982 3.313 18.262 1.00 83.31 92 ILE A CA 1
ATOM 743 C C . ILE A 1 92 ? -5.886 3.610 19.762 1.00 83.31 92 ILE A C 1
ATOM 745 O O . ILE A 1 92 ? -5.273 2.847 20.507 1.00 83.31 92 ILE A O 1
ATOM 749 N N . PRO A 1 93 ? -6.485 4.719 20.229 1.00 69.38 93 PRO A N 1
ATOM 750 C CA . PRO A 1 93 ? -6.366 5.162 21.619 1.00 69.38 93 PRO A CA 1
ATOM 751 C C . PRO A 1 93 ? -7.012 4.204 22.630 1.00 69.38 93 PRO A C 1
ATOM 753 O O . PRO A 1 93 ? -6.699 4.263 23.816 1.00 69.38 93 PRO A O 1
ATOM 756 N N . LYS A 1 94 ? -7.910 3.319 22.184 1.00 69.19 94 LYS A N 1
ATOM 757 C CA . LYS A 1 94 ? -8.575 2.336 23.036 1.00 69.19 94 LYS A CA 1
ATOM 758 C C . LYS A 1 94 ? -8.574 0.980 22.352 1.00 69.19 94 LYS A C 1
ATOM 760 O O . LYS A 1 94 ? -8.985 0.874 21.202 1.00 69.19 94 LYS A O 1
ATOM 765 N N . VAL A 1 95 ? -8.141 -0.040 23.087 1.00 64.81 95 VAL A N 1
ATOM 766 C CA . VAL A 1 95 ? -8.189 -1.433 22.642 1.00 64.81 95 VAL A CA 1
ATOM 767 C C . VAL A 1 95 ? -9.638 -1.827 22.380 1.00 64.81 95 VAL A C 1
ATOM 769 O O . VAL A 1 95 ? -10.489 -1.731 23.269 1.00 64.81 95 VAL A O 1
ATOM 772 N N . VAL A 1 96 ? -9.900 -2.284 21.162 1.00 63.94 96 VAL A N 1
ATOM 773 C CA . VAL A 1 96 ? -11.197 -2.788 20.740 1.00 63.94 96 VAL A CA 1
ATOM 774 C C . VAL A 1 96 ? -11.157 -4.309 20.847 1.00 63.94 96 VAL A C 1
ATOM 776 O O . VAL A 1 96 ? -10.555 -4.995 20.025 1.00 63.94 96 VAL A O 1
ATOM 779 N N . LYS A 1 97 ? -11.779 -4.849 21.896 1.00 59.12 97 LYS A N 1
ATOM 780 C CA . LYS A 1 97 ? -11.987 -6.293 22.051 1.00 59.12 97 LYS A CA 1
ATOM 781 C C . LYS A 1 97 ? -13.467 -6.598 21.939 1.00 59.12 97 LYS A C 1
ATOM 783 O O . LYS A 1 97 ? -14.279 -5.977 22.624 1.00 59.12 97 LYS A O 1
ATOM 788 N N . LEU A 1 98 ? -13.801 -7.550 21.077 1.00 62.47 98 LEU A N 1
ATOM 789 C CA . LEU A 1 98 ? -15.111 -8.177 21.096 1.00 62.47 98 LEU A CA 1
ATOM 790 C C . LEU A 1 98 ? -15.095 -9.300 22.135 1.00 62.47 98 LEU A C 1
ATOM 792 O O . LEU A 1 98 ? -14.254 -10.196 22.061 1.00 62.47 98 LEU A O 1
ATOM 796 N N . ASP A 1 99 ? -16.037 -9.270 23.077 1.00 58.97 99 ASP A N 1
ATOM 797 C CA . ASP A 1 99 ? -16.286 -10.386 23.995 1.00 58.97 99 ASP A CA 1
ATOM 798 C C . ASP A 1 99 ? -17.010 -11.509 23.230 1.00 58.97 99 ASP A C 1
ATOM 800 O O . ASP A 1 99 ? -18.226 -11.680 23.330 1.00 58.97 99 ASP A O 1
ATOM 804 N N . LEU A 1 100 ? -16.269 -12.242 22.393 1.00 56.69 100 LEU A N 1
ATOM 805 C CA . LEU A 1 100 ? -16.791 -13.394 21.657 1.00 56.69 100 LEU A CA 1
ATOM 806 C C . LEU A 1 100 ? -16.770 -14.649 22.550 1.00 56.69 100 LEU A C 1
ATOM 808 O O . LEU A 1 100 ? -15.745 -14.945 23.170 1.00 56.69 100 LEU A O 1
ATOM 812 N N . PRO A 1 101 ? -17.875 -15.413 22.625 1.00 53.34 101 PRO A N 1
ATOM 813 C CA . PRO A 1 101 ? -17.942 -16.616 23.446 1.00 53.34 101 PRO A CA 1
ATOM 814 C C . PRO A 1 101 ? -17.064 -17.733 22.852 1.00 53.34 101 PRO A C 1
ATOM 816 O O . PRO A 1 101 ? -17.052 -17.955 21.642 1.00 53.34 101 PRO A O 1
ATOM 819 N N . SER A 1 102 ? -16.347 -18.477 23.703 1.00 50.81 102 SER A N 1
ATOM 820 C CA . SER A 1 102 ? -15.305 -19.445 23.301 1.00 50.81 102 SER A CA 1
ATOM 821 C C . SER A 1 102 ? -15.819 -20.747 22.649 1.00 50.81 102 SER A C 1
ATOM 823 O O . SER A 1 102 ? -15.115 -21.755 22.663 1.00 50.81 102 SER A O 1
ATOM 825 N N . VAL A 1 103 ? -17.060 -20.774 22.153 1.00 45.41 103 VAL A N 1
ATOM 826 C CA . VAL A 1 103 ? -17.797 -22.010 21.808 1.00 45.41 103 VAL A CA 1
ATOM 827 C C . VAL A 1 103 ? -17.683 -22.389 20.328 1.00 45.41 103 VAL A C 1
ATOM 829 O O . VAL A 1 103 ? -18.145 -23.453 19.926 1.00 45.41 103 VAL A O 1
ATOM 832 N N . LEU A 1 104 ? -17.049 -21.559 19.496 1.00 49.09 104 LEU A N 1
ATOM 833 C CA . LEU A 1 104 ? -16.640 -22.007 18.165 1.00 49.09 104 LEU A CA 1
ATOM 834 C C . LEU A 1 104 ? -15.464 -22.979 18.342 1.00 49.09 104 LEU A C 1
ATOM 836 O O . LEU A 1 104 ? -14.534 -22.631 19.065 1.00 49.09 104 LEU A O 1
ATOM 840 N N . PRO A 1 105 ? -15.471 -24.180 17.734 1.00 42.38 105 PRO A N 1
ATOM 841 C CA . PRO A 1 105 ? -14.333 -25.086 17.807 1.00 42.38 105 PRO A CA 1
ATOM 842 C C . PRO A 1 105 ? -13.132 -24.384 17.165 1.00 42.38 105 PRO A C 1
ATOM 844 O O . PRO A 1 105 ? -13.046 -24.255 15.945 1.00 42.38 105 PRO A O 1
ATOM 847 N N . LEU A 1 106 ? -12.244 -23.865 18.016 1.00 46.38 106 LEU A N 1
ATOM 848 C CA . LEU A 1 106 ? -11.040 -23.119 17.658 1.00 46.38 106 LEU A CA 1
ATOM 849 C C . LEU A 1 106 ? -10.012 -24.088 17.059 1.00 46.38 106 LEU A C 1
ATOM 851 O O . LEU A 1 106 ? -9.027 -24.459 17.694 1.00 46.38 106 LEU A O 1
ATOM 855 N N . VAL A 1 107 ? -10.262 -24.550 15.836 1.00 36.06 107 VAL A N 1
ATOM 856 C CA . VAL A 1 107 ? -9.260 -25.242 15.027 1.00 36.06 107 VAL A CA 1
ATOM 857 C C . VAL A 1 107 ? -8.402 -24.162 14.371 1.00 36.06 107 VAL A C 1
ATOM 859 O O . VAL A 1 107 ? -8.781 -23.579 13.359 1.00 36.06 107 VAL A O 1
ATOM 862 N N . GLY A 1 108 ? -7.257 -23.869 14.989 1.00 34.38 108 GLY A N 1
ATOM 863 C CA . GLY A 1 108 ? -6.285 -22.876 14.524 1.00 34.38 108 GLY A CA 1
ATOM 864 C C . GLY A 1 108 ? -6.184 -21.664 15.451 1.00 34.38 108 GLY A C 1
ATOM 865 O O . GLY A 1 108 ? -7.143 -21.293 16.118 1.00 34.38 108 GLY A O 1
ATOM 866 N N . ASN A 1 109 ? -4.997 -21.060 15.518 1.00 35.62 109 ASN A N 1
ATOM 867 C CA . ASN A 1 109 ? -4.711 -19.844 16.282 1.00 35.62 109 ASN A CA 1
ATOM 868 C C . ASN A 1 109 ? -5.717 -18.723 15.953 1.00 35.62 109 ASN A C 1
ATOM 870 O O . ASN A 1 109 ? -5.508 -17.957 15.012 1.00 35.62 109 ASN A O 1
ATOM 874 N N . VAL A 1 110 ? -6.787 -18.573 16.737 1.00 44.72 110 VAL A N 1
ATOM 875 C CA . VAL A 1 110 ? -7.655 -17.393 16.652 1.00 44.72 110 VAL A CA 1
ATOM 876 C C . VAL A 1 110 ? -6.953 -16.252 17.385 1.00 44.72 110 VAL A C 1
ATOM 878 O O . VAL A 1 110 ? -7.230 -15.952 18.539 1.00 44.72 110 VAL A O 1
ATOM 881 N N . MET A 1 111 ? -5.976 -15.642 16.707 1.00 49.16 111 MET A N 1
ATOM 882 C CA . MET A 1 111 ? -5.298 -14.417 17.158 1.00 49.16 111 MET A CA 1
ATOM 883 C C . MET A 1 111 ? -6.152 -13.154 16.939 1.00 49.16 111 MET A C 1
ATOM 885 O O . MET A 1 111 ? -5.755 -12.065 17.343 1.00 49.16 111 MET A O 1
ATOM 889 N N . LEU A 1 112 ? -7.319 -13.283 16.299 1.00 52.62 112 LEU A N 1
ATOM 890 C CA . LEU A 1 112 ? -8.216 -12.177 15.972 1.00 52.62 112 LEU A CA 1
ATOM 891 C C . LEU A 1 112 ? -9.269 -11.996 17.073 1.00 52.62 112 LEU A C 1
ATOM 893 O O . LEU A 1 112 ? -10.289 -12.676 17.086 1.00 52.62 112 LEU A O 1
ATOM 897 N N . THR A 1 113 ? -9.042 -11.042 17.978 1.00 62.41 113 THR A N 1
ATOM 898 C CA . THR A 1 113 ? -10.045 -10.577 18.963 1.00 62.41 113 THR A CA 1
ATOM 899 C C . THR A 1 113 ? -10.888 -9.401 18.449 1.00 62.41 113 THR A C 1
ATOM 901 O O . THR A 1 113 ? -11.560 -8.723 19.230 1.00 62.41 113 THR A O 1
ATOM 904 N N . GLY A 1 114 ? -10.781 -9.107 17.154 1.00 69.31 114 GLY A N 1
ATOM 905 C CA . GLY A 1 114 ? -11.289 -7.903 16.507 1.00 69.31 114 GLY A CA 1
ATOM 906 C C . GLY A 1 114 ? -12.220 -8.185 15.328 1.00 69.31 114 GLY A C 1
ATOM 907 O O . GLY A 1 114 ? -12.632 -9.320 15.097 1.00 69.31 114 GLY A O 1
ATOM 908 N N . VAL A 1 115 ? -12.543 -7.139 14.568 1.00 77.94 115 VAL A N 1
ATOM 909 C CA . VAL A 1 115 ? -13.385 -7.217 13.363 1.00 77.94 115 VAL A CA 1
ATOM 910 C C . VAL A 1 115 ? -12.506 -7.140 12.121 1.00 77.94 115 VAL A C 1
ATOM 912 O O . VAL A 1 115 ? -11.622 -6.288 12.042 1.00 77.94 115 VAL A O 1
ATOM 915 N N . VAL A 1 116 ? -12.785 -7.988 11.131 1.00 84.50 116 VAL A N 1
ATOM 916 C CA . VAL A 1 116 ? -12.250 -7.846 9.772 1.00 84.50 116 VAL A CA 1
ATOM 917 C C . VAL A 1 116 ? -13.386 -7.442 8.841 1.00 84.50 116 VAL A C 1
ATOM 919 O O . VAL A 1 116 ? -14.403 -8.127 8.758 1.00 84.50 116 VAL A O 1
ATOM 922 N N . ILE A 1 117 ? -13.209 -6.328 8.139 1.00 86.62 117 ILE A N 1
ATOM 923 C CA . ILE A 1 117 ? -14.120 -5.821 7.116 1.00 86.62 117 ILE A CA 1
ATOM 924 C C . ILE A 1 117 ? -13.397 -5.921 5.783 1.00 86.62 117 ILE A C 1
ATOM 926 O O . ILE A 1 117 ? -12.305 -5.379 5.624 1.00 86.62 117 ILE A O 1
ATOM 930 N N . ALA A 1 118 ? -14.006 -6.605 4.822 1.00 89.56 118 ALA A N 1
ATOM 931 C CA . ALA A 1 118 ? -13.462 -6.734 3.482 1.00 89.56 118 ALA A CA 1
ATOM 932 C C . ALA A 1 118 ? -14.563 -6.565 2.436 1.00 89.56 118 ALA A C 1
ATOM 934 O O . ALA A 1 118 ? -15.692 -7.012 2.637 1.00 89.56 118 ALA A O 1
ATOM 935 N N . ASN A 1 119 ? -14.228 -5.954 1.301 1.00 89.56 119 ASN A N 1
ATOM 936 C CA . ASN A 1 119 ? -15.118 -5.868 0.136 1.00 89.56 119 ASN A CA 1
ATOM 937 C C . ASN A 1 119 ? -14.906 -7.020 -0.866 1.00 89.56 119 ASN A C 1
ATOM 939 O O . ASN A 1 119 ? -15.409 -6.966 -1.986 1.00 89.56 119 ASN A O 1
ATOM 943 N N . VAL A 1 120 ? -14.175 -8.061 -0.461 1.00 86.00 120 VAL A N 1
ATOM 944 C CA . VAL A 1 120 ? -13.864 -9.240 -1.274 1.00 86.00 120 VAL A CA 1
ATOM 945 C C . VAL A 1 120 ? -14.353 -10.515 -0.608 1.00 86.00 120 VAL A C 1
ATOM 947 O O . VAL A 1 120 ? -14.333 -10.661 0.616 1.00 86.00 120 VAL A O 1
ATOM 950 N N . ARG A 1 121 ? -14.796 -11.466 -1.432 1.00 80.19 121 ARG A N 1
ATOM 951 C CA . ARG A 1 121 ? -15.232 -12.782 -0.957 1.00 80.19 121 ARG A CA 1
ATOM 952 C C . ARG A 1 121 ? -14.028 -13.560 -0.432 1.00 80.19 121 ARG A C 1
ATOM 954 O O . ARG A 1 121 ? -12.970 -13.540 -1.048 1.00 80.19 121 ARG A O 1
ATOM 961 N N . ASN A 1 122 ? -14.210 -14.261 0.687 1.00 81.62 122 ASN A N 1
ATOM 962 C CA . ASN A 1 122 ? -13.206 -15.147 1.288 1.00 81.62 122 ASN A CA 1
ATOM 963 C C . ASN A 1 122 ? -11.837 -14.491 1.564 1.00 81.62 122 ASN A C 1
ATOM 965 O O . ASN A 1 122 ? -10.834 -15.195 1.598 1.00 81.62 122 ASN A O 1
ATOM 969 N N . LEU A 1 123 ? -11.789 -13.164 1.758 1.00 83.50 123 LEU A N 1
ATOM 970 C CA . LEU A 1 123 ? -10.543 -12.408 1.967 1.00 83.50 123 LEU A CA 1
ATOM 971 C C . LEU A 1 123 ? -9.522 -12.577 0.826 1.00 83.50 123 LEU A C 1
ATOM 973 O O . LEU A 1 123 ? -8.318 -12.489 1.051 1.00 83.50 123 LEU A O 1
ATOM 977 N N . ASP A 1 124 ? -9.996 -12.821 -0.396 1.00 84.50 124 ASP A N 1
ATOM 978 C CA . ASP A 1 124 ? -9.139 -12.970 -1.567 1.00 84.50 124 ASP A CA 1
ATOM 979 C C . ASP A 1 124 ? -8.437 -11.646 -1.923 1.00 84.50 124 ASP A C 1
ATOM 981 O O . ASP A 1 124 ? -9.025 -10.731 -2.504 1.00 84.50 124 ASP A O 1
ATOM 985 N N . THR A 1 125 ? -7.154 -11.554 -1.574 1.00 85.19 125 THR A N 1
ATOM 986 C CA . THR A 1 125 ? -6.283 -10.402 -1.848 1.00 85.19 125 THR A CA 1
ATOM 987 C C . THR A 1 125 ? -5.554 -10.505 -3.190 1.00 85.19 125 THR A C 1
ATOM 989 O O . THR A 1 125 ? -4.748 -9.630 -3.518 1.00 85.19 125 THR A O 1
ATOM 992 N N . ALA A 1 126 ? -5.821 -11.531 -4.007 1.00 84.81 126 ALA A N 1
ATOM 993 C CA . ALA A 1 126 ? -5.278 -11.620 -5.365 1.00 84.81 126 ALA A CA 1
ATOM 994 C C . ALA A 1 126 ? -6.004 -10.679 -6.344 1.00 84.81 126 ALA A C 1
ATOM 996 O O . ALA A 1 126 ? -5.560 -10.479 -7.476 1.00 84.81 126 ALA A O 1
ATOM 997 N N . GLN A 1 127 ? -7.104 -10.065 -5.908 1.00 87.25 127 GLN A N 1
ATOM 998 C CA . GLN A 1 127 ? -7.908 -9.172 -6.729 1.00 87.25 127 GLN A CA 1
ATOM 999 C C . GLN A 1 127 ? -7.193 -7.851 -7.008 1.00 87.25 127 GLN A C 1
ATOM 1001 O O . GLN A 1 127 ? -6.365 -7.371 -6.230 1.00 87.25 127 GLN A O 1
ATOM 1006 N N . ARG A 1 128 ? -7.537 -7.248 -8.148 1.00 87.69 128 ARG A N 1
ATOM 1007 C CA . ARG A 1 128 ? -6.988 -5.955 -8.567 1.00 87.69 128 ARG A CA 1
ATOM 1008 C C . ARG A 1 128 ? -7.499 -4.799 -7.712 1.00 87.69 128 ARG A C 1
ATOM 1010 O O . ARG A 1 128 ? -6.753 -3.865 -7.455 1.00 87.69 128 ARG A O 1
ATOM 1017 N N . LYS A 1 129 ? -8.758 -4.881 -7.276 1.00 94.31 129 LYS A N 1
ATOM 1018 C CA . LYS A 1 129 ? -9.402 -3.903 -6.398 1.00 94.31 129 LYS A CA 1
ATOM 1019 C C . LYS A 1 129 ? -9.903 -4.603 -5.154 1.00 94.31 129 LYS A C 1
ATOM 1021 O O . LYS A 1 129 ? -10.763 -5.473 -5.261 1.00 94.31 129 LYS A O 1
ATOM 1026 N N . PHE A 1 130 ? -9.380 -4.222 -3.999 1.00 94.69 130 PHE A N 1
ATOM 1027 C CA . PHE A 1 130 ? -9.901 -4.683 -2.721 1.00 94.69 130 PHE A CA 1
ATOM 1028 C C . PHE A 1 130 ? -9.507 -3.743 -1.587 1.00 94.69 130 PHE A C 1
ATOM 1030 O O . PHE A 1 130 ? -8.534 -2.999 -1.673 1.00 94.69 130 PHE A O 1
ATOM 1037 N N . THR A 1 131 ? -10.247 -3.844 -0.496 1.00 94.38 131 THR A N 1
ATOM 1038 C CA . THR A 1 131 ? -9.959 -3.204 0.777 1.00 94.38 131 THR A CA 1
ATOM 1039 C C . THR A 1 131 ? -10.186 -4.232 1.868 1.00 94.38 131 THR A C 1
ATOM 1041 O O . THR A 1 131 ? -11.248 -4.853 1.928 1.00 94.38 131 THR A O 1
ATOM 1044 N N . LEU A 1 132 ? -9.195 -4.391 2.735 1.00 92.25 132 LEU A N 1
ATOM 1045 C CA . LEU A 1 132 ? -9.277 -5.154 3.968 1.00 92.25 132 LEU A CA 1
ATOM 1046 C C . LEU A 1 132 ? -8.935 -4.216 5.120 1.00 92.25 132 LEU A C 1
ATOM 1048 O O . LEU A 1 132 ? -7.875 -3.593 5.130 1.00 92.25 132 LEU A O 1
ATOM 1052 N N . VAL A 1 133 ? -9.836 -4.126 6.091 1.00 91.06 133 VAL A N 1
ATOM 1053 C CA . VAL A 1 133 ? -9.625 -3.398 7.339 1.00 91.06 133 VAL A CA 1
ATOM 1054 C C . VAL A 1 133 ? -9.763 -4.372 8.494 1.00 91.06 133 VAL A C 1
ATOM 1056 O O . VAL A 1 133 ? -10.810 -4.985 8.673 1.00 91.06 133 VAL A O 1
ATOM 1059 N N . GLN A 1 134 ? -8.708 -4.510 9.281 1.00 88.38 134 GLN A N 1
ATOM 1060 C CA . GLN A 1 134 ? -8.703 -5.266 10.523 1.00 88.38 134 GLN A CA 1
ATOM 1061 C C . GLN A 1 134 ? -8.634 -4.278 11.683 1.00 88.38 134 GLN A C 1
ATOM 1063 O O . GLN A 1 134 ? -7.739 -3.435 11.722 1.00 88.38 134 GLN A O 1
ATOM 1068 N N . VAL A 1 135 ? -9.569 -4.388 12.624 1.00 85.12 135 VAL A N 1
ATOM 1069 C CA . VAL A 1 135 ? -9.611 -3.555 13.829 1.00 85.12 135 VAL A CA 1
ATOM 1070 C C . VAL A 1 135 ? -9.590 -4.439 15.066 1.00 85.12 135 VAL A C 1
ATOM 1072 O O . VAL A 1 135 ? -10.551 -5.162 15.320 1.00 85.12 135 VAL A O 1
ATOM 1075 N N . ASP A 1 136 ? -8.498 -4.371 15.826 1.00 79.19 136 ASP A N 1
ATOM 1076 C CA . ASP A 1 136 ? -8.277 -5.108 17.073 1.00 79.19 136 ASP A CA 1
ATOM 1077 C C . ASP A 1 136 ? -7.641 -4.217 18.169 1.00 79.19 136 ASP A C 1
ATOM 1079 O O . ASP A 1 136 ? -8.243 -3.249 18.631 1.00 79.19 136 ASP A O 1
ATOM 1083 N N . ASN A 1 137 ? -6.412 -4.514 18.600 1.00 80.50 137 ASN A N 1
ATOM 1084 C CA . ASN A 1 137 ? -5.583 -3.600 19.385 1.00 80.50 137 ASN A CA 1
ATOM 1085 C C . ASN A 1 137 ? -5.059 -2.433 18.527 1.00 80.50 137 ASN A C 1
ATOM 1087 O O . ASN A 1 137 ? -4.754 -1.368 19.059 1.00 80.50 137 ASN A O 1
ATOM 1091 N N . ASN A 1 138 ? -4.940 -2.645 17.216 1.00 87.62 138 ASN A N 1
ATOM 1092 C CA . ASN A 1 138 ? -4.546 -1.662 16.218 1.00 87.62 138 ASN A CA 1
ATOM 1093 C C . ASN A 1 138 ? -5.555 -1.671 15.063 1.00 87.62 138 ASN A C 1
ATOM 1095 O O . ASN A 1 138 ? -6.415 -2.544 14.956 1.00 87.62 138 ASN A O 1
ATOM 1099 N N . VAL A 1 139 ? -5.426 -0.700 14.168 1.00 90.19 139 VAL A N 1
ATOM 1100 C CA . VAL A 1 139 ? -6.111 -0.703 12.877 1.00 90.19 139 VAL A CA 1
ATOM 1101 C C . VAL A 1 139 ? -5.083 -1.016 11.811 1.00 90.19 139 VAL A C 1
ATOM 1103 O O . VAL A 1 139 ? -4.122 -0.268 11.637 1.00 90.19 139 VAL A O 1
ATOM 1106 N N . ARG A 1 140 ? -5.281 -2.125 11.104 1.00 93.00 140 ARG A N 1
ATOM 1107 C CA . ARG A 1 140 ? -4.527 -2.461 9.900 1.00 93.00 140 ARG A CA 1
ATOM 1108 C C . ARG A 1 140 ? -5.429 -2.280 8.695 1.00 93.00 140 ARG A C 1
ATOM 1110 O O . ARG A 1 140 ? -6.516 -2.851 8.650 1.00 93.00 140 ARG A O 1
ATOM 1117 N N . VAL A 1 141 ? -4.965 -1.519 7.716 1.00 94.88 141 VAL A N 1
ATOM 1118 C CA . VAL A 1 141 ? -5.653 -1.357 6.437 1.00 94.88 141 VAL A CA 1
ATOM 1119 C C . VAL A 1 141 ? -4.736 -1.829 5.329 1.00 94.88 141 VAL A C 1
ATOM 1121 O O . VAL A 1 141 ? -3.562 -1.475 5.310 1.00 94.88 141 VAL A O 1
ATOM 1124 N N . LEU A 1 142 ? -5.292 -2.606 4.409 1.00 95.94 142 LEU A N 1
ATOM 1125 C CA . LEU A 1 142 ? -4.680 -2.983 3.147 1.00 95.94 142 LEU A CA 1
ATOM 1126 C C . LEU A 1 142 ? -5.672 -2.657 2.033 1.00 95.94 142 LEU A C 1
ATOM 1128 O O . LEU A 1 142 ? -6.730 -3.282 1.947 1.00 95.94 142 LEU A O 1
ATOM 1132 N N . LYS A 1 143 ? -5.348 -1.675 1.196 1.00 96.56 143 LYS A N 1
ATOM 1133 C CA . LYS A 1 143 ? -6.171 -1.269 0.054 1.00 96.56 143 LYS A CA 1
ATOM 1134 C C . LYS A 1 143 ? -5.362 -1.394 -1.222 1.00 96.56 143 LYS A C 1
ATOM 1136 O O . LYS A 1 143 ? -4.215 -0.960 -1.270 1.00 96.56 143 LYS A O 1
ATOM 1141 N N . ARG A 1 144 ? -5.971 -1.971 -2.251 1.00 96.31 144 ARG A N 1
ATOM 1142 C CA . ARG A 1 144 ? -5.433 -2.039 -3.604 1.00 96.31 144 ARG A CA 1
ATOM 1143 C C . ARG A 1 144 ? -6.456 -1.468 -4.574 1.00 96.31 144 ARG A C 1
ATOM 1145 O O . ARG A 1 144 ? -7.624 -1.849 -4.509 1.00 96.31 144 ARG A O 1
ATOM 1152 N N . ASP A 1 145 ? -6.019 -0.584 -5.461 1.00 95.56 145 ASP A N 1
ATOM 1153 C CA . ASP A 1 145 ? -6.868 0.015 -6.490 1.00 95.56 145 ASP A CA 1
ATOM 1154 C C . ASP A 1 145 ? -6.090 0.249 -7.796 1.00 95.56 145 ASP A C 1
ATOM 1156 O O . ASP A 1 145 ? -4.864 0.295 -7.822 1.00 95.56 145 ASP A O 1
ATOM 1160 N N . GLU A 1 146 ? -6.810 0.388 -8.903 1.00 93.12 146 GLU A N 1
ATOM 1161 C CA . GLU A 1 146 ? -6.263 0.836 -10.188 1.00 93.12 146 GLU A CA 1
ATOM 1162 C C . GLU A 1 146 ? -5.922 2.324 -10.170 1.00 93.12 146 GLU A C 1
ATOM 1164 O O . GLU A 1 146 ? -5.035 2.767 -10.897 1.00 93.12 146 GLU A O 1
ATOM 1169 N N . GLN A 1 147 ? -6.653 3.098 -9.369 1.00 92.88 147 GLN A N 1
ATOM 1170 C CA . GLN A 1 147 ? -6.389 4.514 -9.171 1.00 92.88 147 GLN A CA 1
ATOM 1171 C C . GLN A 1 147 ? -5.395 4.710 -8.032 1.00 92.88 147 GLN A C 1
ATOM 1173 O O . GLN A 1 147 ? -5.316 3.904 -7.106 1.00 92.88 147 GLN A O 1
ATOM 1178 N N . TYR A 1 148 ? -4.621 5.789 -8.113 1.00 93.44 148 TYR A N 1
ATOM 1179 C CA . TYR A 1 148 ? -3.719 6.158 -7.033 1.00 93.44 148 TYR A CA 1
ATOM 1180 C C . TYR A 1 148 ? -4.515 6.381 -5.741 1.00 93.44 148 TYR A C 1
ATOM 1182 O O . TYR A 1 148 ? -5.537 7.065 -5.746 1.00 93.44 148 TYR A O 1
ATOM 1190 N N . VAL A 1 149 ? -4.019 5.814 -4.643 1.00 90.94 149 VAL A N 1
ATOM 1191 C CA . VAL A 1 149 ? -4.588 5.960 -3.303 1.00 90.94 149 VAL A CA 1
ATOM 1192 C C . VAL A 1 149 ? -3.525 6.586 -2.417 1.00 90.94 149 VAL A C 1
ATOM 1194 O O . VAL A 1 149 ? -2.406 6.082 -2.351 1.00 90.94 149 VAL A O 1
ATOM 1197 N N . SER A 1 150 ? -3.876 7.667 -1.724 1.00 92.94 150 SER A N 1
ATOM 1198 C CA . SER A 1 150 ? -2.981 8.280 -0.742 1.00 92.94 150 SER A CA 1
ATOM 1199 C C . SER A 1 150 ? -3.148 7.628 0.633 1.00 92.94 150 SER A C 1
ATOM 1201 O O . SER A 1 150 ? -4.261 7.288 1.047 1.00 92.94 150 SER A O 1
ATOM 1203 N N . LEU A 1 151 ? -2.046 7.471 1.372 1.00 93.50 151 LEU A N 1
ATOM 1204 C CA . LEU A 1 151 ? -2.096 6.963 2.745 1.00 93.50 151 LEU A CA 1
ATOM 1205 C C . LEU A 1 151 ? -2.878 7.920 3.662 1.00 93.50 151 LEU A C 1
ATOM 1207 O O . LEU A 1 151 ? -3.639 7.450 4.503 1.00 93.50 151 LEU A O 1
ATOM 1211 N N . SER A 1 152 ? -2.765 9.237 3.470 1.00 92.19 152 SER A N 1
ATOM 1212 C CA . SER A 1 152 ? -3.509 10.240 4.249 1.00 92.19 152 SER A CA 1
ATOM 1213 C C . SER A 1 152 ? -5.032 10.152 4.073 1.00 92.19 152 SER A C 1
ATOM 1215 O O . SER A 1 152 ? -5.775 10.234 5.054 1.00 92.19 152 SER A O 1
ATOM 1217 N N . GLU A 1 153 ? -5.519 9.941 2.848 1.00 92.31 153 GLU A N 1
ATOM 1218 C CA . GLU A 1 153 ? -6.944 9.707 2.586 1.00 92.31 153 GLU A CA 1
ATOM 1219 C C . GLU A 1 153 ? -7.419 8.411 3.243 1.00 92.31 153 GLU A C 1
ATOM 1221 O O . GLU A 1 153 ? -8.441 8.401 3.932 1.00 92.31 153 GLU A O 1
ATOM 1226 N N . LEU A 1 154 ? -6.640 7.337 3.101 1.00 94.06 154 LEU A N 1
ATOM 1227 C CA . LEU A 1 154 ? -6.970 6.041 3.684 1.00 94.06 154 LEU A CA 1
ATOM 1228 C C . LEU A 1 154 ? -6.977 6.081 5.218 1.00 94.06 154 LEU A C 1
ATOM 1230 O O . LEU A 1 154 ? -7.820 5.449 5.855 1.00 94.06 154 LEU A O 1
ATOM 1234 N N . LEU A 1 155 ? -6.073 6.859 5.816 1.00 93.62 155 LEU A N 1
ATOM 1235 C CA . LEU A 1 155 ? -6.048 7.114 7.251 1.00 93.62 155 LEU A CA 1
ATOM 1236 C C . LEU A 1 155 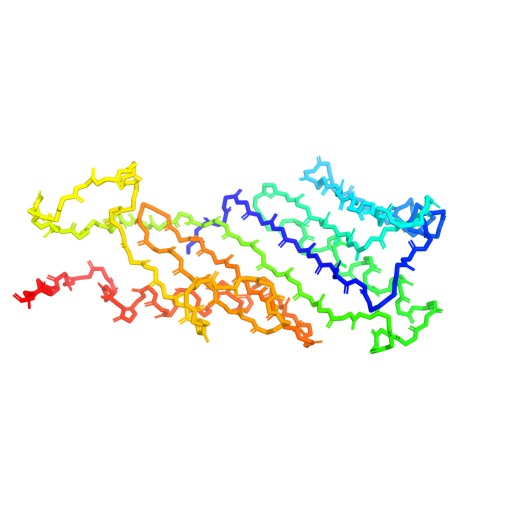? -7.338 7.805 7.703 1.00 93.62 155 LEU A C 1
ATOM 1238 O O . LEU A 1 155 ? -7.952 7.379 8.681 1.00 93.62 155 LEU A O 1
ATOM 1242 N N . ARG A 1 156 ? -7.799 8.819 6.960 1.00 92.25 156 ARG A N 1
ATOM 1243 C CA . ARG A 1 156 ? -9.059 9.521 7.243 1.00 92.25 156 ARG A CA 1
ATOM 1244 C C . ARG A 1 156 ? -10.273 8.596 7.127 1.00 92.25 156 ARG A C 1
ATOM 1246 O O . ARG A 1 156 ? -11.154 8.644 7.984 1.00 92.25 156 ARG A O 1
ATOM 1253 N N . GLU A 1 157 ? -10.329 7.755 6.092 1.00 91.75 157 GLU A N 1
ATOM 1254 C CA . GLU A 1 157 ? -11.383 6.739 5.932 1.00 91.75 157 GLU A CA 1
ATOM 1255 C C . GLU A 1 157 ? -11.403 5.767 7.121 1.00 91.75 157 GLU A C 1
ATOM 1257 O O . GLU A 1 157 ? -12.463 5.486 7.684 1.00 91.75 157 GLU A O 1
ATOM 1262 N N . ALA A 1 158 ? -10.230 5.297 7.548 1.00 91.19 158 ALA A N 1
ATOM 1263 C CA . ALA A 1 158 ? -10.104 4.390 8.680 1.00 91.19 158 ALA A CA 1
ATOM 1264 C C . ALA A 1 158 ? -10.523 5.039 10.007 1.00 91.19 158 ALA A C 1
ATOM 1266 O O . ALA A 1 158 ? -11.210 4.407 10.808 1.00 91.19 158 ALA A O 1
ATOM 1267 N N . GLU A 1 159 ? -10.174 6.306 10.238 1.00 90.12 159 GLU A N 1
ATOM 1268 C CA . GLU A 1 159 ? -10.623 7.044 11.423 1.00 90.12 159 GLU A CA 1
ATOM 1269 C C . GLU A 1 159 ? -12.149 7.191 11.466 1.00 90.12 159 GLU A C 1
ATOM 1271 O O . GLU A 1 159 ? -12.758 6.995 12.520 1.00 90.12 159 GLU A O 1
ATOM 1276 N N . LEU A 1 160 ? -12.782 7.486 10.327 1.00 89.56 160 LEU A N 1
ATOM 1277 C CA . LEU A 1 160 ? -14.242 7.548 10.215 1.00 89.56 160 LEU A CA 1
ATOM 1278 C C . LEU A 1 160 ? -14.891 6.183 10.465 1.00 89.56 160 LEU A C 1
ATOM 1280 O O . LEU A 1 160 ? -15.908 6.105 11.158 1.00 89.56 160 LEU A O 1
ATOM 1284 N N . LEU A 1 161 ? -14.299 5.107 9.947 1.00 86.12 161 LEU A N 1
ATOM 1285 C CA . LEU A 1 161 ? -14.778 3.745 10.170 1.00 86.12 161 LEU A CA 1
ATOM 1286 C C . LEU A 1 161 ? -14.717 3.363 11.653 1.00 86.12 161 LEU A C 1
ATOM 1288 O O . LEU A 1 161 ? -15.709 2.886 12.204 1.00 86.12 161 LEU A O 1
ATOM 1292 N N . VAL A 1 162 ? -13.588 3.619 12.319 1.00 83.94 162 VAL A N 1
ATOM 1293 C CA . VAL A 1 162 ? -13.424 3.344 13.755 1.00 83.94 162 VAL A CA 1
ATOM 1294 C C . VAL A 1 162 ? -14.436 4.138 14.579 1.00 83.94 162 VAL A C 1
ATOM 1296 O O . VAL A 1 162 ? -15.090 3.567 15.450 1.00 83.94 162 VAL A O 1
ATOM 1299 N N . LYS A 1 163 ? -14.633 5.426 14.269 1.00 83.50 163 LYS A N 1
ATOM 1300 C CA . LYS A 1 163 ? -15.666 6.255 14.914 1.00 83.50 163 LYS A CA 1
ATOM 1301 C C . LYS A 1 163 ? -17.077 5.722 14.681 1.00 83.50 163 LYS A C 1
ATOM 1303 O O . LYS A 1 163 ? -17.896 5.746 15.589 1.00 83.50 163 LYS A O 1
ATOM 1308 N N . THR A 1 164 ? -17.370 5.216 13.487 1.00 82.75 164 THR A N 1
ATOM 1309 C CA . THR A 1 164 ? -18.697 4.669 13.157 1.00 82.75 164 THR A CA 1
ATOM 1310 C C . THR A 1 164 ? -18.985 3.385 13.931 1.00 82.75 164 THR A C 1
ATOM 1312 O O . THR A 1 164 ? -20.100 3.183 14.407 1.00 82.75 164 THR A O 1
ATOM 1315 N N . LEU A 1 165 ? -17.983 2.520 14.081 1.00 75.81 165 LEU A N 1
ATOM 1316 C CA . LEU A 1 165 ? -18.129 1.227 14.747 1.00 75.81 165 LEU A CA 1
ATOM 1317 C C . LEU A 1 165 ? -18.110 1.335 16.282 1.00 75.81 165 LEU A C 1
ATOM 1319 O O . LEU A 1 165 ? -18.805 0.567 16.946 1.00 75.81 165 LEU A O 1
ATOM 1323 N N . TRP A 1 166 ? -17.349 2.282 16.849 1.00 72.69 166 TRP A N 1
ATOM 1324 C CA . TRP A 1 166 ? -17.125 2.381 18.302 1.00 72.69 166 TRP A CA 1
ATOM 1325 C C . TRP A 1 166 ? -17.480 3.734 18.943 1.00 72.69 166 TRP A C 1
ATOM 1327 O O . TRP A 1 166 ? -17.328 3.883 20.157 1.00 72.69 166 TRP A O 1
ATOM 1337 N N . GLY A 1 167 ? -17.996 4.696 18.176 1.00 66.25 167 GLY A N 1
ATOM 1338 C CA . GLY A 1 167 ? -18.342 6.044 18.641 1.00 66.25 167 GLY A CA 1
ATOM 1339 C C . GLY A 1 167 ? -17.125 6.940 18.914 1.00 66.25 167 GLY A C 1
ATOM 1340 O O . GLY A 1 167 ? -15.976 6.529 18.764 1.00 66.25 167 GLY A O 1
ATOM 1341 N N . ASP A 1 168 ? -17.368 8.167 19.385 1.00 57.91 168 ASP A N 1
ATOM 1342 C CA . ASP A 1 168 ? -16.324 9.149 19.748 1.00 57.91 168 ASP A CA 1
ATOM 1343 C C . ASP A 1 168 ? -15.622 8.839 21.094 1.00 57.91 168 ASP A C 1
ATOM 1345 O O . ASP A 1 168 ? -15.066 9.715 21.753 1.00 57.91 168 ASP A O 1
ATOM 1349 N N . GLY A 1 169 ? -15.641 7.580 21.541 1.00 51.59 169 GLY A N 1
ATOM 1350 C CA . GLY A 1 169 ? -15.026 7.155 22.801 1.00 51.59 169 GLY A CA 1
ATOM 1351 C C . GLY A 1 169 ? -15.811 7.508 24.074 1.00 51.59 169 GLY A C 1
ATOM 1352 O O . GLY A 1 169 ? -15.380 7.108 25.156 1.00 51.59 169 GLY A O 1
ATOM 1353 N N . SER A 1 170 ? -16.961 8.185 23.972 1.00 46.38 170 SER A N 1
ATOM 1354 C CA . SER A 1 170 ? -17.803 8.576 25.115 1.00 46.38 170 SER A CA 1
ATOM 1355 C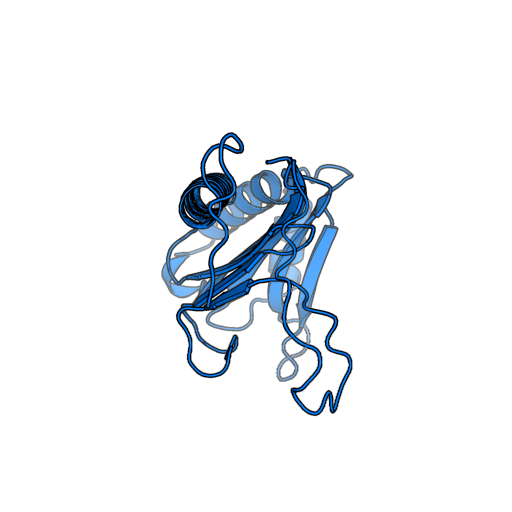 C . SER A 1 170 ? -18.836 7.524 25.529 1.00 46.38 170 SER A C 1
ATOM 1357 O O . SER A 1 170 ? -19.147 7.426 26.711 1.00 46.38 170 SER A O 1
ATOM 1359 N N . GLU A 1 171 ? -19.311 6.671 24.620 1.00 43.47 171 GLU A N 1
ATOM 1360 C CA . GLU A 1 171 ? -20.244 5.595 24.964 1.00 43.47 171 GLU A CA 1
ATOM 1361 C C . GLU A 1 171 ? -19.958 4.346 24.133 1.00 43.47 171 GLU A C 1
ATOM 1363 O O . GLU A 1 171 ? -20.368 4.227 22.979 1.00 43.47 171 GLU A O 1
ATOM 1368 N N . LEU A 1 172 ? -19.286 3.365 24.744 1.00 44.38 172 LEU A N 1
ATOM 1369 C CA . LEU A 1 172 ? -19.363 1.989 24.266 1.00 44.38 172 LEU A CA 1
ATOM 1370 C C . LEU A 1 172 ? -20.816 1.540 24.441 1.00 44.38 172 LEU A C 1
ATOM 1372 O O . LEU A 1 172 ? -21.196 1.024 25.495 1.00 44.38 172 LEU A O 1
ATOM 1376 N N . ARG A 1 173 ? -21.640 1.720 23.405 1.00 43.06 173 ARG A N 1
ATOM 1377 C CA . ARG A 1 173 ? -22.850 0.915 23.271 1.00 43.06 173 ARG A CA 1
ATOM 1378 C C . ARG A 1 173 ? -22.383 -0.532 23.295 1.00 43.06 173 ARG A C 1
ATOM 1380 O O . ARG A 1 173 ? -21.651 -0.966 22.410 1.00 43.06 173 ARG A O 1
ATOM 1387 N N . LYS A 1 174 ? -22.773 -1.265 24.338 1.00 39.81 174 LYS A N 1
ATOM 1388 C CA . LYS A 1 174 ? -22.689 -2.724 24.348 1.00 39.81 174 LYS A CA 1
ATOM 1389 C C . LYS A 1 174 ? -23.424 -3.198 23.099 1.00 39.81 174 LYS A C 1
ATOM 1391 O O . LYS A 1 174 ? -24.653 -3.171 23.078 1.00 39.81 174 LYS A O 1
ATOM 1396 N N . ILE A 1 175 ? -22.688 -3.584 22.061 1.00 43.78 175 ILE A N 1
ATOM 1397 C CA . ILE A 1 175 ? -23.258 -4.331 20.947 1.00 43.78 175 ILE A CA 1
ATOM 1398 C C . ILE A 1 175 ? -23.559 -5.707 21.536 1.00 43.78 175 ILE A C 1
ATOM 1400 O O . ILE A 1 175 ? -22.681 -6.559 21.649 1.00 43.78 175 ILE A O 1
ATOM 1404 N N . LYS A 1 176 ? -24.780 -5.867 22.050 1.00 32.78 176 LYS A N 1
ATOM 1405 C CA . LYS A 1 176 ? -25.325 -7.181 22.371 1.00 32.78 176 LYS A CA 1
ATOM 1406 C C . LYS A 1 176 ? -25.677 -7.823 21.034 1.00 32.78 176 LYS A C 1
ATOM 1408 O O . LYS A 1 176 ? -26.556 -7.310 20.344 1.00 32.78 176 LYS A O 1
ATOM 1413 N N . PHE A 1 177 ? -24.936 -8.865 20.674 1.00 42.25 177 PHE A N 1
ATOM 1414 C CA . PHE A 1 177 ? -25.386 -9.833 19.679 1.00 42.25 177 PHE A CA 1
ATOM 1415 C C . PHE A 1 177 ? -26.569 -10.627 20.241 1.00 42.25 177 PHE A C 1
ATOM 1417 O O . PHE A 1 177 ? -26.578 -10.863 21.475 1.00 42.25 177 PHE A O 1
#

Foldseek 3Di:
DFWQKKKKKFFWPDWAAQVVVVVLLVVFPQDPFKDKDFDADPVDPRTGRMIMIMGGTQSSQVRVVSSVVSVVVVDDCLNTTLKMKMKTKFADPDFDFDPDDPPDPPPDPPPQRWDWDKPDPPPPPVDQFIWIWTGGRIIIIMTMYSDDDGPVVVVVVSVVVCCVVQNPPPDRPPPDD

pLDDT: mean 83.28, std 16.74, range [32.78, 97.5]

Organism: NCBI:txid671065